Protein AF-A0A383C3U1-F1 (afdb_monomer_lite)

InterPro domains:
  IPR010445 Lipopolysaccharide assembly protein A domain [PF06305] (7-68)

Radius of gyration: 29.13 Å; chains: 1; bounding box: 65×17×72 Å

Sequence (80 aa):
ITISMLNSEIMEIDLYVKKFLGPIPLFLFISFISGAFLTLLFFLSAYIKHKHENRSLRKTMKTKEDEIDSLRKNPLRDDH

Foldseek 3Di:
DVVQVVPFDWDWDCPVVDIDTGRPVVVVVVVVVVVVVVVVVVVVVVVVVVVVVVVVVVVVVVVVVVVVVVCVVCVDPPVD

Structure (mmCIF, N/CA/C/O backbone):
data_AF-A0A383C3U1-F1
#
_entry.id   AF-A0A383C3U1-F1
#
loop_
_atom_site.group_PDB
_atom_site.id
_atom_site.type_symbol
_atom_site.label_atom_id
_atom_site.label_alt_id
_atom_site.label_comp_id
_atom_site.label_asym_id
_atom_site.label_entity_id
_atom_site.label_seq_id
_atom_site.pdbx_PDB_ins_code
_atom_site.Cartn_x
_atom_site.Cartn_y
_atom_site.Cartn_z
_atom_site.occupancy
_atom_site.B_iso_or_equiv
_atom_site.auth_seq_id
_atom_site.auth_comp_id
_atom_site.auth_asym_id
_atom_site.auth_atom_id
_atom_site.pdbx_PDB_model_num
ATOM 1 N N . ILE A 1 1 ? 17.434 -2.941 -10.425 1.00 79.00 1 ILE A N 1
ATOM 2 C CA . ILE A 1 1 ? 17.413 -1.526 -10.880 1.00 79.00 1 ILE A CA 1
ATOM 3 C C . ILE A 1 1 ? 18.832 -0.970 -11.032 1.00 79.00 1 ILE A C 1
ATOM 5 O O . ILE A 1 1 ? 19.157 -0.482 -12.102 1.00 79.00 1 ILE A O 1
ATOM 9 N N . THR A 1 2 ? 19.705 -1.078 -10.025 1.00 86.19 2 THR A N 1
ATOM 10 C CA . THR A 1 2 ? 21.091 -0.565 -10.099 1.00 86.19 2 THR A CA 1
ATOM 11 C C . THR A 1 2 ? 21.925 -1.211 -11.209 1.00 86.19 2 THR A C 1
ATOM 13 O O . THR A 1 2 ? 22.517 -0.502 -12.009 1.00 86.19 2 THR A O 1
ATOM 16 N N . ILE A 1 3 ? 21.901 -2.542 -11.336 1.00 86.38 3 ILE A N 1
ATOM 17 C CA . ILE A 1 3 ? 22.626 -3.251 -12.409 1.00 86.38 3 ILE A CA 1
ATOM 18 C C . ILE A 1 3 ? 22.076 -2.880 -13.792 1.00 86.38 3 ILE A C 1
ATOM 20 O O . ILE A 1 3 ? 22.840 -2.654 -14.721 1.00 86.38 3 ILE A O 1
ATOM 24 N N . SER A 1 4 ? 20.754 -2.746 -13.930 1.00 84.19 4 SER A N 1
ATOM 25 C CA . SER A 1 4 ? 20.148 -2.350 -15.203 1.00 84.19 4 SER A CA 1
ATOM 26 C C . SER A 1 4 ? 20.520 -0.924 -15.613 1.00 84.19 4 SER A C 1
ATOM 28 O O . SER A 1 4 ? 20.524 -0.640 -16.799 1.00 84.19 4 SER A O 1
ATOM 30 N N . MET A 1 5 ? 20.837 -0.018 -14.675 1.00 88.31 5 MET A N 1
ATOM 31 C CA . MET A 1 5 ? 21.240 1.357 -15.017 1.00 88.31 5 MET A CA 1
ATOM 32 C C . MET A 1 5 ? 22.565 1.414 -15.784 1.00 88.31 5 MET A C 1
ATOM 34 O O . MET A 1 5 ? 22.777 2.355 -16.545 1.00 88.31 5 MET A O 1
ATOM 38 N N . LEU A 1 6 ? 23.418 0.393 -15.643 1.00 89.06 6 LEU A N 1
ATOM 39 C CA . LEU A 1 6 ? 24.644 0.259 -16.434 1.00 89.06 6 LEU A CA 1
ATOM 40 C C . LEU A 1 6 ? 24.354 0.069 -17.928 1.00 89.06 6 LEU A C 1
ATOM 42 O O . LEU A 1 6 ? 25.213 0.363 -18.751 1.00 89.06 6 LEU A O 1
ATOM 46 N N . ASN A 1 7 ? 23.146 -0.385 -18.275 1.00 80.62 7 ASN A N 1
ATOM 47 C CA . ASN A 1 7 ? 22.675 -0.491 -19.646 1.00 80.62 7 ASN A CA 1
ATOM 48 C C . ASN A 1 7 ? 21.395 0.339 -19.836 1.00 80.62 7 ASN A C 1
ATOM 50 O O . ASN A 1 7 ? 20.272 -0.159 -19.730 1.00 80.62 7 ASN A O 1
ATOM 54 N N . SER A 1 8 ? 21.590 1.632 -20.095 1.00 84.12 8 SER A N 1
ATOM 55 C CA . SER A 1 8 ? 20.510 2.601 -20.332 1.00 84.12 8 SER A CA 1
ATOM 56 C C . SER A 1 8 ? 20.138 2.737 -21.813 1.00 84.12 8 SER A C 1
ATOM 58 O O . SER A 1 8 ? 19.508 3.723 -22.199 1.00 84.12 8 SER A O 1
ATOM 60 N N . GLU A 1 9 ? 20.526 1.773 -22.649 1.00 89.94 9 GLU A N 1
ATOM 61 C CA . GLU A 1 9 ? 20.125 1.761 -24.051 1.00 89.94 9 GLU A CA 1
ATOM 62 C C . GLU A 1 9 ? 18.607 1.612 -24.194 1.00 89.94 9 GLU A C 1
ATOM 64 O O . GLU A 1 9 ? 17.916 0.984 -23.384 1.00 89.94 9 GLU A O 1
ATOM 69 N N . ILE A 1 10 ? 18.081 2.233 -25.245 1.00 89.81 10 ILE A N 1
ATOM 70 C CA . ILE A 1 10 ? 16.667 2.154 -25.586 1.00 89.81 10 ILE A CA 1
ATOM 71 C C . ILE A 1 10 ? 16.433 0.798 -26.249 1.00 89.81 10 ILE A C 1
ATOM 73 O O . ILE A 1 10 ? 16.967 0.531 -27.323 1.00 89.81 10 ILE A O 1
ATOM 77 N N . MET A 1 11 ? 15.614 -0.042 -25.619 1.00 89.38 11 MET A N 1
ATOM 78 C CA . MET A 1 11 ? 15.250 -1.362 -26.126 1.00 89.38 11 MET A CA 1
ATOM 79 C C . MET A 1 11 ? 13.734 -1.455 -26.315 1.00 89.38 11 MET A C 1
ATOM 81 O O . MET A 1 11 ? 12.961 -0.787 -25.623 1.00 89.38 11 MET A O 1
ATOM 85 N N . GLU A 1 12 ? 13.307 -2.292 -27.258 1.00 91.50 12 GLU A N 1
ATOM 86 C CA . GLU A 1 12 ? 11.912 -2.699 -27.381 1.00 91.50 12 GLU A CA 1
ATOM 87 C C . GLU A 1 12 ? 11.577 -3.738 -26.302 1.00 91.50 12 GLU A C 1
ATOM 89 O O . GLU A 1 12 ? 12.136 -4.833 -26.264 1.00 91.50 12 GLU A O 1
ATOM 94 N N . ILE A 1 13 ? 10.661 -3.383 -25.409 1.00 88.56 13 ILE A N 1
ATOM 95 C CA . ILE A 1 13 ? 10.167 -4.236 -24.334 1.00 88.56 13 ILE A CA 1
ATOM 96 C C . ILE A 1 13 ? 8.765 -4.689 -24.716 1.00 88.56 13 ILE A C 1
ATOM 98 O O . ILE A 1 13 ? 7.832 -3.884 -24.780 1.00 88.56 13 ILE A O 1
ATOM 102 N N . ASP A 1 14 ? 8.615 -5.986 -24.960 1.00 89.44 14 ASP A N 1
ATOM 103 C CA . ASP A 1 14 ? 7.323 -6.605 -25.228 1.00 89.44 14 ASP A CA 1
ATOM 104 C C . ASP A 1 14 ? 6.667 -7.044 -23.911 1.00 89.44 14 ASP A C 1
ATOM 106 O O . ASP A 1 14 ? 7.132 -7.970 -23.247 1.00 89.44 14 ASP A O 1
ATOM 110 N N . LEU A 1 15 ? 5.592 -6.357 -23.511 1.00 84.69 15 LEU A N 1
ATOM 111 C CA . LEU A 1 15 ? 4.818 -6.686 -22.309 1.00 84.69 15 LEU A CA 1
ATOM 112 C C . LEU A 1 15 ? 3.637 -7.625 -22.607 1.00 84.69 15 LEU A C 1
ATOM 114 O O . LEU A 1 15 ? 2.682 -7.647 -21.828 1.00 84.69 15 LEU A O 1
ATOM 118 N N . TYR A 1 16 ? 3.655 -8.351 -23.732 1.00 86.56 16 TYR A N 1
ATOM 119 C CA . TYR A 1 16 ? 2.591 -9.224 -24.266 1.00 86.56 16 TYR A CA 1
ATOM 120 C C . TYR A 1 16 ? 1.284 -8.512 -24.651 1.00 86.56 16 TYR A C 1
ATOM 122 O O . TYR A 1 16 ? 0.599 -8.925 -25.581 1.00 86.56 16 TYR A O 1
ATOM 130 N N . VAL A 1 17 ? 0.933 -7.432 -23.955 1.00 89.56 17 VAL A N 1
ATOM 131 C CA . VAL A 1 17 ? -0.242 -6.593 -24.225 1.00 89.56 17 VAL A CA 1
ATOM 132 C C . VAL A 1 17 ? 0.123 -5.434 -25.148 1.00 89.56 17 VAL A C 1
ATOM 134 O O . VAL A 1 17 ? -0.675 -5.009 -25.981 1.00 89.56 17 VAL A O 1
ATOM 137 N N . LYS A 1 18 ? 1.332 -4.892 -24.985 1.00 89.00 18 LYS A N 1
ATOM 138 C CA . LYS A 1 18 ? 1.836 -3.772 -25.772 1.00 89.00 18 LYS A CA 1
ATOM 139 C C . LYS A 1 18 ? 3.356 -3.744 -25.727 1.00 89.00 18 LYS A C 1
ATOM 141 O O . LYS A 1 18 ? 3.957 -3.977 -24.679 1.00 89.00 18 LYS A O 1
ATOM 146 N N . LYS A 1 19 ? 3.953 -3.394 -26.860 1.00 91.31 19 LYS A N 1
ATOM 147 C CA . LYS A 1 19 ? 5.382 -3.126 -26.961 1.00 91.31 19 LYS A CA 1
ATOM 148 C C . LYS A 1 19 ? 5.673 -1.675 -26.610 1.00 91.31 19 LYS A C 1
ATOM 150 O O . LYS A 1 19 ? 4.943 -0.770 -27.024 1.00 91.31 19 LYS A O 1
ATOM 155 N N . PHE A 1 20 ? 6.733 -1.457 -25.850 1.00 89.25 20 PHE A N 1
ATOM 156 C CA . PHE A 1 20 ? 7.194 -0.132 -25.468 1.00 89.25 20 PHE A CA 1
ATOM 157 C C . PHE A 1 20 ? 8.664 0.036 -25.812 1.00 89.25 20 PHE A C 1
ATOM 159 O O . PHE A 1 20 ? 9.447 -0.896 -25.677 1.00 89.25 20 PHE A O 1
ATOM 166 N N . LEU A 1 21 ? 9.040 1.242 -26.224 1.00 92.12 21 LEU A N 1
ATOM 167 C CA . LEU A 1 21 ? 10.427 1.594 -26.482 1.00 92.12 21 LEU A CA 1
ATOM 168 C C . LEU A 1 21 ? 10.950 2.407 -25.298 1.00 92.12 21 LEU A C 1
ATOM 170 O O . LEU A 1 21 ? 10.401 3.467 -24.989 1.00 92.12 21 LEU A O 1
ATOM 174 N N . GLY A 1 22 ? 11.987 1.925 -24.620 1.00 90.19 22 GLY A N 1
ATOM 175 C CA . GLY A 1 22 ? 12.588 2.676 -23.523 1.00 90.19 22 GLY A CA 1
ATOM 176 C C . GLY A 1 22 ? 13.635 1.894 -22.734 1.00 90.19 22 GLY A C 1
ATOM 177 O O . GLY A 1 22 ? 13.835 0.703 -22.965 1.00 90.19 22 GLY A O 1
ATOM 178 N N . PRO A 1 23 ? 14.315 2.559 -21.789 1.00 91.50 23 PRO A N 1
ATOM 179 C CA . PRO A 1 23 ? 15.348 1.930 -20.980 1.00 91.50 23 PRO A CA 1
ATOM 180 C C . PRO A 1 23 ? 14.725 1.010 -19.918 1.00 91.50 23 PRO A C 1
ATOM 182 O O . PRO A 1 23 ? 13.866 1.428 -19.136 1.00 91.50 23 PRO A O 1
ATOM 185 N N . ILE A 1 24 ? 15.211 -0.232 -19.828 1.00 89.62 24 ILE A N 1
ATOM 186 C CA . ILE A 1 24 ? 14.766 -1.252 -18.853 1.00 89.62 24 ILE A CA 1
ATOM 187 C C . ILE A 1 24 ? 14.705 -0.730 -17.398 1.00 89.62 24 ILE A C 1
ATOM 189 O O . ILE A 1 24 ? 13.721 -1.023 -16.708 1.00 89.62 24 ILE A O 1
ATOM 193 N N . PRO A 1 25 ? 15.682 0.061 -16.896 1.00 92.06 25 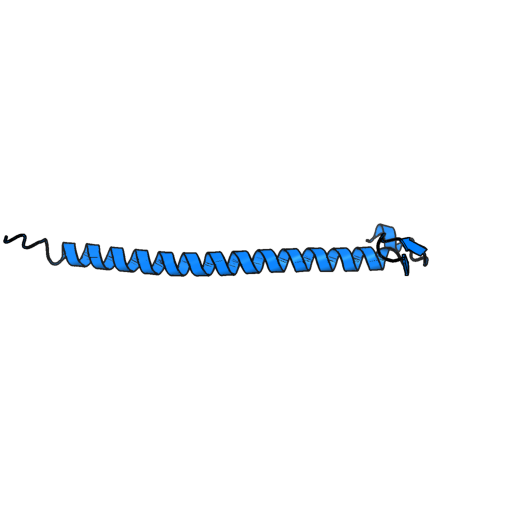PRO A N 1
ATOM 194 C CA . PRO A 1 25 ? 15.635 0.610 -15.538 1.00 92.06 25 PRO A CA 1
ATOM 195 C C . PRO A 1 25 ? 14.343 1.350 -15.196 1.00 92.06 25 PRO A C 1
ATOM 197 O O . PRO A 1 25 ? 13.859 1.227 -14.071 1.00 92.06 25 PRO A O 1
ATOM 200 N N . LEU A 1 26 ? 13.780 2.093 -16.154 1.00 89.75 26 LEU A N 1
ATOM 201 C CA . LEU A 1 26 ? 12.572 2.886 -15.945 1.00 89.75 26 LEU A CA 1
ATOM 202 C C . LEU A 1 26 ? 11.362 1.981 -15.688 1.00 89.75 26 LEU A C 1
ATOM 204 O O . LEU A 1 26 ? 10.608 2.204 -14.742 1.00 89.75 26 LEU A O 1
ATOM 208 N N . PHE A 1 27 ? 11.219 0.916 -16.477 1.00 89.31 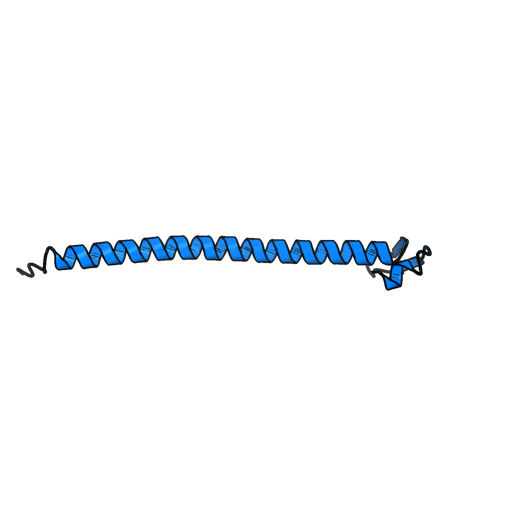27 PHE A N 1
ATOM 209 C CA . PHE A 1 27 ? 10.137 -0.057 -16.315 1.00 89.31 27 PHE A CA 1
ATOM 210 C C . PHE A 1 27 ? 10.234 -0.800 -14.987 1.00 89.31 27 PHE A C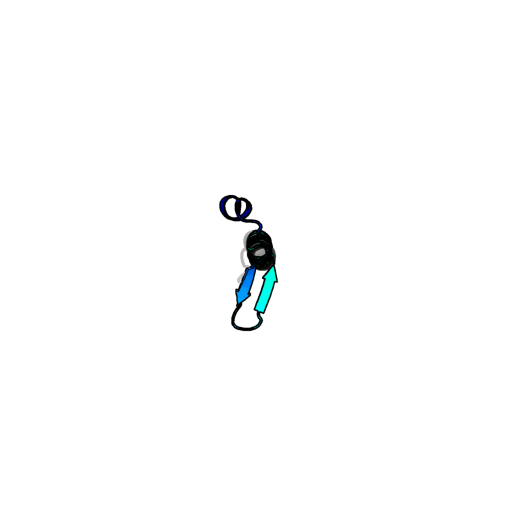 1
ATOM 212 O O . PHE A 1 27 ? 9.228 -0.956 -14.290 1.00 89.31 27 PHE A O 1
ATOM 219 N N . LEU A 1 28 ? 11.444 -1.209 -14.597 1.00 91.44 28 LEU A N 1
ATOM 220 C CA . LEU A 1 28 ? 11.670 -1.854 -13.304 1.00 91.44 28 LEU A CA 1
ATOM 221 C C . LEU A 1 28 ? 11.347 -0.914 -12.138 1.00 91.44 28 LEU A C 1
ATOM 223 O O . LEU A 1 28 ? 10.763 -1.348 -11.148 1.00 91.44 28 LEU A O 1
ATOM 227 N N . PHE A 1 29 ? 11.688 0.368 -12.258 1.00 93.12 29 PHE A N 1
ATOM 228 C CA . PHE A 1 29 ? 11.390 1.365 -11.236 1.00 93.12 29 PHE A CA 1
ATOM 229 C C . PHE A 1 29 ? 9.883 1.606 -11.080 1.00 93.12 29 PHE A C 1
ATOM 231 O O . PHE A 1 29 ? 9.367 1.566 -9.963 1.00 93.12 29 PHE A O 1
ATOM 238 N N . ILE A 1 30 ? 9.154 1.768 -12.187 1.00 92.44 30 ILE A N 1
ATOM 239 C CA . ILE A 1 30 ? 7.691 1.935 -12.168 1.00 92.44 30 ILE A CA 1
ATOM 240 C C . ILE A 1 30 ? 7.002 0.676 -11.615 1.00 92.44 30 ILE A C 1
ATOM 242 O O . ILE A 1 30 ? 6.080 0.772 -10.801 1.00 92.44 30 ILE A O 1
ATOM 246 N N . SER A 1 31 ? 7.473 -0.511 -12.002 1.00 92.62 31 SER A N 1
ATOM 247 C CA . SER A 1 31 ? 6.957 -1.789 -11.488 1.00 92.62 31 SER A CA 1
ATOM 248 C C . SER A 1 31 ? 7.188 -1.924 -9.980 1.00 92.62 31 SER A C 1
ATOM 250 O O . SER A 1 31 ? 6.307 -2.360 -9.242 1.00 92.62 31 SER A O 1
ATOM 252 N N . PHE A 1 32 ? 8.349 -1.481 -9.495 1.00 95.38 32 PHE A N 1
ATOM 253 C CA . PHE A 1 32 ? 8.651 -1.469 -8.069 1.00 95.38 32 PHE A CA 1
ATOM 254 C C . PHE A 1 32 ? 7.743 -0.504 -7.294 1.00 95.38 32 PHE A C 1
ATOM 256 O O . PHE A 1 32 ? 7.149 -0.897 -6.289 1.00 95.38 32 PHE A O 1
ATOM 263 N N . ILE A 1 33 ? 7.583 0.735 -7.775 1.00 97.31 33 ILE A N 1
ATOM 264 C CA . ILE A 1 33 ? 6.713 1.733 -7.132 1.00 97.31 33 ILE A CA 1
ATOM 265 C C . ILE A 1 33 ? 5.265 1.250 -7.097 1.00 97.31 33 ILE A C 1
ATOM 267 O O . ILE A 1 33 ? 4.618 1.338 -6.055 1.00 97.31 33 ILE A O 1
ATOM 271 N N . SER A 1 34 ? 4.754 0.731 -8.213 1.00 96.69 34 SER A N 1
ATOM 272 C CA . SER A 1 34 ? 3.377 0.231 -8.279 1.00 96.69 34 SER A CA 1
ATOM 273 C C . SER A 1 34 ? 3.151 -0.942 -7.323 1.00 96.69 34 SER A C 1
ATOM 275 O O . SER A 1 34 ? 2.164 -0.934 -6.588 1.00 96.69 34 SER A O 1
ATOM 277 N N . GLY A 1 35 ? 4.086 -1.894 -7.238 1.00 96.75 35 GLY A N 1
ATOM 278 C CA . GLY A 1 35 ? 4.017 -2.993 -6.270 1.00 96.75 35 GLY A CA 1
ATOM 279 C C . GLY A 1 35 ? 4.050 -2.518 -4.811 1.00 96.75 35 GLY A C 1
ATOM 280 O O . GLY A 1 35 ? 3.234 -2.953 -3.991 1.00 96.75 35 GLY A O 1
ATOM 281 N N . ALA A 1 36 ? 4.945 -1.581 -4.483 1.00 97.88 36 ALA A N 1
ATOM 282 C CA . ALA A 1 36 ? 5.022 -0.992 -3.147 1.00 97.88 36 ALA A CA 1
ATOM 283 C C . ALA A 1 36 ? 3.732 -0.238 -2.784 1.00 97.88 36 ALA A C 1
ATOM 285 O O . ALA A 1 36 ? 3.209 -0.390 -1.677 1.00 97.88 36 ALA A O 1
ATOM 286 N N . PHE A 1 37 ? 3.178 0.520 -3.732 1.00 97.94 37 PHE A N 1
ATOM 287 C CA . PHE A 1 37 ? 1.934 1.259 -3.548 1.00 97.94 37 PHE A CA 1
ATOM 288 C C . PHE A 1 37 ? 0.731 0.329 -3.344 1.00 97.94 37 PHE A C 1
ATOM 290 O O . PHE A 1 37 ? -0.040 0.537 -2.407 1.00 97.94 37 PHE A O 1
ATOM 297 N N . LEU A 1 38 ? 0.597 -0.740 -4.142 1.00 97.81 38 LEU A N 1
ATOM 298 C CA . LEU A 1 38 ? -0.444 -1.753 -3.924 1.00 97.81 38 LEU A CA 1
ATOM 299 C C . LEU A 1 38 ? -0.332 -2.382 -2.532 1.00 97.81 38 LEU A C 1
ATOM 301 O O . LEU A 1 38 ? 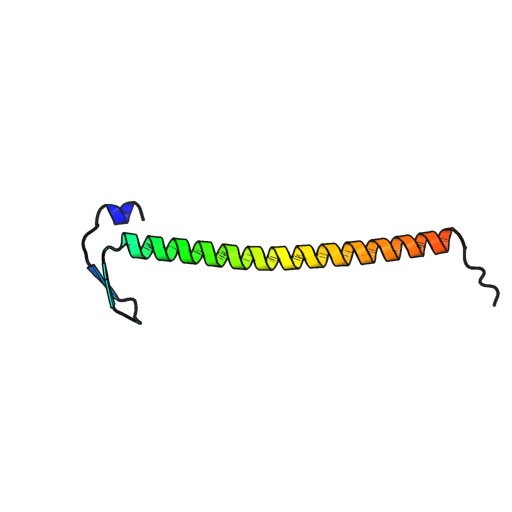-1.331 -2.502 -1.824 1.00 97.81 38 LEU A O 1
ATOM 305 N N . THR A 1 39 ? 0.881 -2.754 -2.124 1.00 97.88 39 THR A N 1
ATOM 306 C CA . THR A 1 39 ? 1.123 -3.357 -0.805 1.00 97.88 39 THR A CA 1
ATOM 307 C C . THR A 1 39 ? 0.699 -2.411 0.319 1.00 97.88 39 THR A C 1
ATOM 309 O O . THR A 1 39 ? 0.030 -2.831 1.265 1.00 97.88 39 THR A O 1
ATOM 312 N N . LEU A 1 40 ? 1.012 -1.119 0.190 1.00 97.69 40 LEU A N 1
ATOM 313 C CA . LEU A 1 40 ? 0.595 -0.096 1.145 1.00 97.69 40 LEU A CA 1
ATOM 314 C C . LEU A 1 40 ? -0.934 0.042 1.216 1.00 97.69 40 LEU A C 1
ATOM 316 O O . LEU A 1 40 ? -1.480 0.144 2.314 1.00 97.69 40 LEU A O 1
ATOM 320 N N . LEU A 1 41 ? -1.634 0.006 0.078 1.00 97.81 41 LEU A N 1
ATOM 321 C CA . LEU A 1 41 ? -3.100 0.059 0.042 1.00 97.81 41 LEU A CA 1
ATOM 322 C C . LEU A 1 41 ? -3.738 -1.140 0.753 1.00 97.81 41 LEU A C 1
ATOM 324 O O . LEU A 1 41 ? -4.660 -0.961 1.554 1.00 97.81 41 LEU A O 1
ATOM 328 N N . PHE A 1 42 ? -3.232 -2.352 0.510 1.00 97.25 42 PHE A N 1
ATOM 329 C CA . PHE A 1 42 ? -3.709 -3.549 1.207 1.00 97.25 42 PHE A CA 1
ATOM 330 C C . PHE A 1 42 ? -3.457 -3.466 2.712 1.00 97.25 42 PHE A C 1
ATOM 332 O O . PHE A 1 42 ? -4.359 -3.753 3.505 1.00 97.25 42 PHE A O 1
ATOM 339 N N . PHE A 1 43 ? -2.267 -3.018 3.113 1.00 97.56 43 PHE A N 1
ATOM 340 C CA . PHE A 1 43 ? -1.935 -2.830 4.521 1.00 97.56 43 PHE A CA 1
ATOM 341 C C . PHE A 1 43 ? -2.844 -1.791 5.191 1.00 97.56 43 PHE A C 1
ATOM 343 O O . PHE A 1 43 ? -3.353 -2.026 6.287 1.00 97.56 43 PHE A O 1
ATOM 350 N N . LEU A 1 44 ? -3.111 -0.666 4.522 1.00 97.50 44 LEU A N 1
ATOM 351 C CA . LEU A 1 44 ? -3.989 0.382 5.036 1.00 97.50 44 LEU A CA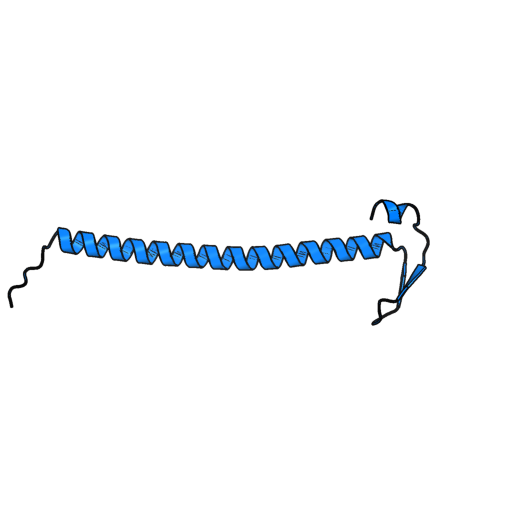 1
ATOM 352 C C . LEU A 1 44 ? -5.431 -0.115 5.208 1.00 97.50 44 LEU A C 1
ATOM 354 O O . LEU A 1 44 ? -6.050 0.144 6.241 1.00 97.50 44 LEU A O 1
ATOM 358 N N . SER A 1 45 ? -5.950 -0.864 4.233 1.00 97.00 45 SER A N 1
ATOM 359 C CA . SER A 1 45 ? -7.269 -1.502 4.322 1.00 97.00 45 SER A CA 1
ATOM 360 C C . SER A 1 45 ? -7.363 -2.430 5.540 1.00 97.00 45 SER A C 1
ATOM 362 O O . SER A 1 45 ? -8.275 -2.296 6.365 1.00 97.00 45 SER A O 1
ATOM 364 N N . ALA A 1 46 ? -6.373 -3.310 5.719 1.00 97.25 46 ALA A N 1
ATOM 365 C CA . ALA A 1 46 ? -6.308 -4.211 6.868 1.00 97.25 46 ALA A CA 1
ATOM 366 C C . ALA A 1 46 ? -6.218 -3.441 8.196 1.00 97.25 46 ALA A C 1
ATOM 368 O O . ALA A 1 46 ? -6.934 -3.751 9.150 1.00 97.25 46 ALA A O 1
ATOM 369 N N . TYR A 1 47 ? -5.401 -2.387 8.251 1.00 97.50 47 TYR A N 1
ATOM 370 C CA . TYR A 1 47 ? -5.271 -1.537 9.431 1.00 97.50 47 TYR A CA 1
ATOM 371 C C . TYR A 1 47 ? -6.598 -0.869 9.817 1.00 97.50 47 TYR A C 1
ATOM 373 O O . TYR A 1 47 ? -6.978 -0.882 10.991 1.00 97.50 47 TYR A O 1
ATOM 381 N N . ILE A 1 48 ? -7.333 -0.313 8.848 1.00 97.44 48 ILE A N 1
ATOM 382 C CA . ILE A 1 48 ? -8.642 0.311 9.094 1.00 97.44 48 ILE A CA 1
ATOM 383 C C . ILE A 1 48 ? -9.631 -0.722 9.641 1.00 97.44 48 ILE A C 1
ATOM 385 O O . ILE A 1 48 ? -10.311 -0.441 10.634 1.00 97.44 48 ILE A O 1
ATOM 389 N N . LYS A 1 49 ? -9.674 -1.923 9.048 1.00 97.12 49 LYS A N 1
ATOM 390 C CA . LYS A 1 49 ? -10.522 -3.027 9.516 1.00 97.12 49 LYS A CA 1
ATOM 391 C C . LYS A 1 49 ? -10.208 -3.394 10.968 1.00 97.12 49 LYS A C 1
ATOM 393 O O . LYS A 1 49 ? -11.102 -3.355 11.812 1.00 97.12 49 LYS A O 1
ATOM 398 N N . HIS A 1 50 ? -8.943 -3.647 11.293 1.00 97.00 50 HIS A N 1
ATOM 399 C CA . HIS A 1 50 ? -8.541 -4.003 12.656 1.00 97.00 50 HIS A CA 1
ATOM 400 C C . HIS A 1 50 ? -8.788 -2.878 13.663 1.00 97.00 50 HIS A C 1
ATOM 402 O O . HIS A 1 50 ? -9.209 -3.127 14.793 1.00 97.00 50 HIS A O 1
ATOM 408 N N . LYS A 1 51 ? -8.580 -1.618 13.266 1.00 96.94 51 LYS A N 1
ATOM 409 C CA . LYS A 1 51 ? -8.895 -0.464 14.115 1.00 96.94 51 LYS A CA 1
ATOM 410 C C . LYS A 1 51 ? -10.394 -0.380 14.411 1.00 96.94 51 LYS A C 1
ATOM 412 O O . LYS A 1 51 ? -10.774 -0.072 15.544 1.00 96.94 51 LYS A O 1
ATOM 417 N N . HIS A 1 52 ? -11.236 -0.653 13.417 1.00 97.06 52 HIS A N 1
ATOM 418 C CA . HIS A 1 52 ? -12.684 -0.703 13.590 1.00 97.06 52 HIS A CA 1
ATOM 419 C C . HIS A 1 52 ? -13.103 -1.847 14.526 1.00 97.06 52 HIS A C 1
ATOM 421 O O . HIS A 1 52 ? -13.825 -1.604 15.495 1.00 97.06 52 HIS A O 1
ATOM 427 N N . GLU A 1 53 ? -12.588 -3.057 14.298 1.00 97.25 53 GLU A N 1
ATOM 428 C CA . GLU A 1 53 ? -12.842 -4.236 15.138 1.00 97.25 53 GLU A CA 1
ATOM 429 C C . GLU A 1 53 ? -12.425 -3.994 16.593 1.00 97.25 53 GLU A C 1
ATOM 431 O O . GLU A 1 53 ? -13.218 -4.210 17.506 1.00 97.25 53 GLU A O 1
ATOM 436 N N . ASN A 1 54 ? -11.232 -3.441 16.826 1.00 97.31 54 ASN A N 1
ATOM 437 C CA . ASN A 1 54 ? -10.746 -3.124 18.171 1.00 97.31 54 ASN A CA 1
ATOM 438 C C . ASN A 1 54 ? -11.649 -2.099 18.881 1.00 97.31 54 ASN A C 1
ATOM 440 O O . ASN A 1 54 ? -11.946 -2.227 20.069 1.00 97.31 54 ASN A O 1
ATOM 444 N N . ARG A 1 55 ? -12.148 -1.088 18.154 1.00 96.69 55 ARG A N 1
ATOM 445 C CA . ARG A 1 55 ? -13.105 -0.125 18.720 1.00 96.69 55 ARG A CA 1
ATOM 446 C C . ARG A 1 55 ? -14.432 -0.794 19.080 1.00 96.69 55 ARG A C 1
ATOM 448 O O . ARG A 1 55 ? -15.011 -0.434 20.103 1.00 96.69 55 ARG A O 1
ATOM 455 N N . SER A 1 56 ? -14.907 -1.730 18.261 1.00 97.06 56 SER A N 1
ATOM 456 C CA . SER A 1 56 ? -16.119 -2.507 18.540 1.00 97.06 56 SER A CA 1
ATOM 457 C C . SER A 1 56 ? -15.941 -3.375 19.789 1.00 97.06 56 SER A C 1
ATOM 459 O O . SER A 1 56 ? -16.704 -3.244 20.743 1.00 97.06 56 SER A O 1
ATOM 461 N N . LEU A 1 57 ? -14.854 -4.151 19.847 1.00 97.06 57 LEU A N 1
ATOM 462 C CA . LEU A 1 57 ? -14.525 -5.020 20.979 1.00 97.06 57 LEU A CA 1
ATOM 463 C C . LEU A 1 57 ? -14.408 -4.244 22.293 1.00 97.06 57 LEU A C 1
ATOM 465 O O . LEU A 1 57 ? -14.966 -4.665 23.302 1.00 97.06 57 LEU A O 1
ATOM 469 N N . ARG A 1 58 ? -13.755 -3.075 22.280 1.00 97.19 58 ARG A N 1
ATOM 470 C CA . ARG A 1 58 ? -13.666 -2.200 23.461 1.00 97.19 58 ARG A CA 1
ATOM 471 C C . ARG A 1 58 ? -15.030 -1.727 23.954 1.00 97.19 58 ARG A C 1
ATOM 473 O O . ARG A 1 58 ? -15.232 -1.641 25.160 1.00 97.19 58 ARG A O 1
ATOM 480 N N . LYS A 1 59 ? -15.960 -1.415 23.045 1.00 96.75 59 LYS A N 1
ATOM 481 C CA . LYS A 1 59 ? -17.329 -1.043 23.431 1.00 96.75 59 LYS A CA 1
ATOM 482 C C . LYS A 1 59 ? -18.048 -2.223 24.076 1.00 96.75 59 LYS A C 1
ATOM 484 O O . LYS A 1 59 ? -18.589 -2.058 25.160 1.00 96.75 59 LYS A O 1
ATOM 489 N N . THR A 1 60 ? -18.007 -3.399 23.450 1.00 96.50 60 THR A N 1
ATOM 490 C CA . THR A 1 60 ? -18.642 -4.610 23.991 1.00 96.50 60 THR A CA 1
ATOM 491 C C . THR A 1 60 ? -18.060 -5.004 25.347 1.00 96.50 60 THR A C 1
ATOM 493 O O . THR A 1 60 ? -18.815 -5.361 26.243 1.00 96.50 60 THR A O 1
ATOM 496 N N . MET A 1 61 ? -16.738 -4.918 25.516 1.00 96.75 61 MET A N 1
ATOM 497 C CA . MET A 1 61 ? -16.076 -5.177 26.797 1.00 96.75 61 MET A CA 1
ATOM 498 C C . MET A 1 61 ? -16.599 -4.235 27.878 1.00 96.75 61 MET A C 1
ATOM 500 O O . MET A 1 61 ? -17.044 -4.710 28.915 1.00 96.75 61 MET A O 1
ATOM 504 N N . LYS A 1 62 ? -16.631 -2.928 27.594 1.00 96.62 62 LYS A N 1
ATOM 505 C CA . LYS A 1 62 ? -17.138 -1.936 28.541 1.00 96.62 62 LYS A CA 1
ATOM 506 C C . LYS A 1 62 ? -18.594 -2.205 28.935 1.00 96.62 62 LYS A C 1
ATOM 508 O O . LYS A 1 62 ? -18.910 -2.188 30.113 1.00 96.62 62 LYS A O 1
ATOM 513 N N . THR A 1 63 ? -19.470 -2.499 27.972 1.00 95.81 63 THR A N 1
ATOM 514 C CA . THR A 1 63 ? -20.874 -2.831 28.270 1.00 95.81 63 THR A CA 1
ATOM 515 C C . THR A 1 63 ? -20.986 -4.048 29.188 1.00 95.81 63 THR A C 1
ATOM 517 O O . THR A 1 63 ? -21.736 -4.009 30.155 1.00 95.81 63 THR A O 1
ATOM 520 N N . LYS A 1 64 ? -20.202 -5.104 28.939 1.00 93.12 64 LYS A N 1
ATOM 521 C CA . LYS A 1 64 ? -20.187 -6.295 29.801 1.00 93.12 64 LYS A CA 1
ATOM 522 C C . LYS A 1 64 ? -19.634 -6.009 31.199 1.00 93.12 64 LYS A C 1
ATOM 524 O O . LYS A 1 64 ? -20.120 -6.582 32.167 1.00 93.12 64 LYS A O 1
A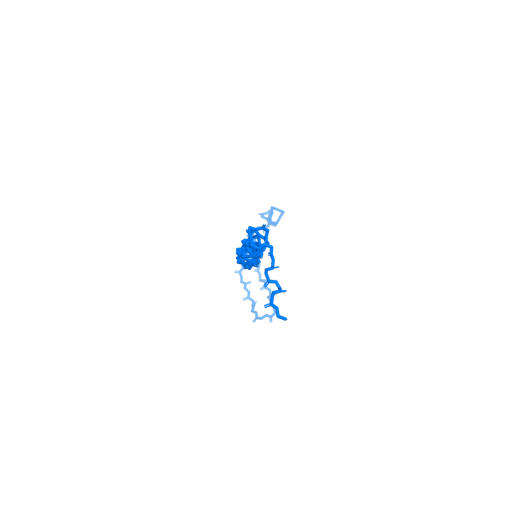TOM 529 N N . GLU A 1 65 ? -18.623 -5.152 31.312 1.00 94.94 65 GLU A N 1
ATOM 530 C CA . GLU A 1 65 ? -18.105 -4.698 32.609 1.00 94.94 65 GLU A CA 1
ATOM 531 C C . GLU A 1 65 ? -19.177 -3.931 33.389 1.00 94.94 65 GLU A C 1
ATOM 533 O O . GLU A 1 65 ? -19.431 -4.257 34.548 1.00 94.94 65 GLU A O 1
ATOM 538 N N . ASP A 1 66 ? -19.860 -2.987 32.734 1.00 92.81 66 ASP A N 1
ATOM 539 C CA . ASP A 1 66 ? -20.942 -2.200 33.333 1.00 92.81 66 ASP A CA 1
ATOM 540 C C . ASP A 1 66 ? -22.109 -3.105 33.797 1.00 92.81 66 ASP A C 1
ATOM 542 O O . ASP A 1 66 ? -22.671 -2.893 34.875 1.00 92.81 66 ASP A O 1
ATOM 546 N N . GLU A 1 67 ? -22.450 -4.149 33.030 1.00 91.06 67 GLU A N 1
ATOM 547 C CA . GLU A 1 67 ? -23.455 -5.160 33.404 1.00 91.06 67 GLU A CA 1
ATOM 548 C C . GLU A 1 67 ? -23.037 -5.973 34.639 1.00 91.06 67 GLU A C 1
ATOM 550 O O . GLU A 1 67 ? -23.824 -6.126 35.576 1.00 91.06 67 GLU A O 1
ATOM 555 N N . ILE A 1 68 ? -21.795 -6.468 34.679 1.00 91.06 68 ILE A N 1
ATOM 556 C CA . ILE A 1 68 ? -21.268 -7.219 35.831 1.00 91.06 68 ILE A CA 1
ATOM 557 C C . ILE A 1 68 ? -21.253 -6.338 37.083 1.00 91.06 68 ILE A C 1
ATOM 559 O O . ILE A 1 68 ? -21.649 -6.787 38.160 1.00 91.06 68 ILE A O 1
ATOM 563 N N . ASP A 1 69 ? -20.821 -5.086 36.962 1.00 90.69 69 ASP A N 1
ATOM 564 C CA . ASP A 1 69 ? -20.799 -4.152 38.086 1.00 90.69 69 ASP A CA 1
ATOM 565 C C . ASP A 1 69 ? -22.209 -3.774 38.554 1.00 90.69 69 ASP A C 1
ATOM 567 O O . ASP A 1 69 ? -22.430 -3.608 39.757 1.00 90.69 69 ASP A O 1
ATOM 571 N N . SER A 1 70 ? -23.178 -3.688 37.638 1.00 88.38 70 SER A N 1
ATOM 572 C CA . SER A 1 70 ? -24.593 -3.525 37.982 1.00 88.38 70 SER A CA 1
ATOM 573 C C . SER A 1 70 ? -25.113 -4.715 38.795 1.00 88.38 70 SER A C 1
ATOM 575 O O . SER A 1 70 ? -25.661 -4.513 39.882 1.00 88.38 70 SER A O 1
ATOM 577 N N . LEU A 1 71 ? -24.850 -5.946 38.342 1.00 84.75 71 LEU A N 1
ATOM 578 C CA . LEU A 1 71 ? -25.224 -7.177 39.052 1.00 84.75 71 LEU A CA 1
ATOM 579 C C . LEU A 1 71 ? -24.547 -7.296 40.423 1.00 84.75 71 LEU A C 1
ATOM 581 O O . LEU A 1 71 ? -25.155 -7.778 41.374 1.00 84.75 71 LEU A O 1
ATOM 585 N N . ARG A 1 72 ? -23.298 -6.837 40.556 1.00 84.56 72 ARG A N 1
ATOM 586 C CA . ARG A 1 72 ? -22.586 -6.814 41.846 1.00 84.56 72 ARG A CA 1
ATOM 587 C C . ARG A 1 72 ? -23.187 -5.819 42.836 1.00 84.56 72 ARG A C 1
ATOM 589 O O . ARG A 1 72 ? -23.176 -6.082 44.034 1.00 84.56 72 ARG A O 1
ATOM 596 N N . LYS A 1 73 ? -23.668 -4.668 42.356 1.00 82.12 73 LYS A N 1
ATOM 597 C CA . LYS A 1 73 ? -24.256 -3.609 43.196 1.00 82.12 73 LYS A CA 1
ATOM 598 C C . LYS A 1 73 ? -25.712 -3.879 43.562 1.00 82.12 73 LYS A C 1
ATOM 600 O O . LYS A 1 73 ? -26.162 -3.404 44.600 1.00 82.12 73 LYS A O 1
ATOM 605 N N . ASN A 1 74 ? -26.428 -4.625 42.729 1.00 73.06 74 ASN A N 1
ATOM 606 C CA . ASN A 1 74 ? -27.784 -5.083 42.992 1.00 73.06 74 ASN A CA 1
ATOM 607 C C . ASN A 1 74 ? -27.827 -6.610 42.822 1.00 73.06 74 ASN A C 1
ATOM 609 O O . ASN A 1 74 ? -28.317 -7.079 41.790 1.00 73.06 74 ASN A O 1
ATOM 613 N N . PRO A 1 75 ? -27.254 -7.379 43.776 1.00 65.25 75 PRO A N 1
ATOM 614 C CA . PRO A 1 75 ? -27.291 -8.834 43.719 1.00 65.25 75 PRO A CA 1
ATOM 615 C C . PRO A 1 75 ? -28.758 -9.233 43.629 1.00 65.25 75 PRO A C 1
ATOM 617 O O . PRO A 1 75 ? -29.538 -8.846 44.495 1.00 65.25 75 PRO A O 1
ATOM 620 N N . LEU A 1 76 ? -29.117 -9.885 42.521 1.00 59.44 76 LEU A N 1
ATOM 621 C CA . LEU A 1 76 ? -30.476 -10.233 42.108 1.00 59.44 76 LEU A CA 1
ATOM 622 C C . LEU A 1 76 ? -31.418 -10.374 43.314 1.00 59.44 76 LEU A C 1
ATOM 624 O O . LEU A 1 76 ? -31.317 -11.337 44.073 1.00 59.44 76 LEU A O 1
ATOM 628 N N . ARG A 1 77 ? -32.346 -9.421 43.483 1.00 59.16 77 ARG A N 1
ATOM 629 C CA . ARG A 1 77 ? -33.614 -9.716 44.156 1.00 59.16 77 ARG A CA 1
ATOM 630 C C . ARG A 1 77 ? -34.378 -10.626 43.211 1.00 59.16 77 ARG A C 1
ATOM 632 O O . ARG A 1 77 ? -35.207 -10.166 42.432 1.00 59.16 77 ARG A O 1
ATOM 639 N N . ASP A 1 78 ? -34.012 -11.898 43.236 1.00 58.88 78 ASP A N 1
ATOM 640 C CA . ASP A 1 78 ? -34.810 -12.981 42.683 1.00 58.88 78 ASP A CA 1
ATOM 641 C C . ASP A 1 78 ? -35.950 -13.239 43.679 1.00 58.88 78 ASP A C 1
ATOM 643 O O . ASP A 1 78 ? -36.009 -14.246 44.378 1.00 58.88 78 ASP A O 1
ATOM 647 N N . ASP A 1 79 ? -36.800 -12.223 43.838 1.00 53.03 79 ASP A N 1
ATOM 648 C CA . ASP A 1 79 ? -38.066 -12.326 44.544 1.00 53.03 79 ASP A CA 1
ATOM 649 C C . ASP A 1 79 ? -39.122 -12.560 43.456 1.00 53.03 79 ASP A C 1
ATOM 651 O O . ASP A 1 79 ? -39.814 -11.607 43.118 1.00 53.03 79 ASP A O 1
ATOM 655 N N . HIS A 1 80 ? -39.163 -13.749 42.837 1.00 43.97 80 HIS A N 1
ATOM 656 C CA . HIS A 1 80 ? -40.361 -14.422 42.290 1.00 43.97 80 HIS A CA 1
ATOM 657 C C . HIS A 1 80 ? -40.018 -15.775 41.658 1.00 43.97 80 HIS A C 1
ATOM 659 O O . HIS A 1 80 ? -39.285 -15.799 40.649 1.00 43.97 80 HIS A O 1
#

pLDDT: mean 89.56, std 10.85, range [43.97, 97.94]

Organism: NCBI:txid408172

Secondary structure (DSSP, 8-state):
-HHHHT----EEEE-SS-EEEE-HHHHHHHHHHHHHHHHHHHHHHHHHHHHHHHHHHHHHHHHHHHHHHHHHHS------